Protein AF-A0A4Q3RUL6-F1 (afdb_monomer_lite)

Sequence (173 aa):
MAEAALNARRTAGQARAMHAVARRGLSDPAGPYPHGDRIRAAFGSYAPIGLAAHMGPAARAASRDLSAGGYVLNGRAAFAERPSLHTAVHEAAHMVHQAHGGAALTHGIGHMSDAHERMADRVADTVAAGGSAEPMFASAFGGAAPSATPGPMLQMINRIRSNTATMRPTEAA

pLDDT: mean 78.74, std 19.91, range [28.25, 97.69]

Secondary structure (DSSP, 8-state):
-HHHHHHHHHHHHHHHHHHHHHHHHT-SPPEEPTTHHHHHHHHGGGSPTT-EEE-SHHHHHHHHHTT-SEEEETTEEEESS---HHHHHHHHHHHHHHHTT----TTSB--TTSHHHHHHHHHHHHHHTT---HHHHHHHHTTPPPPS-PPP-EEEE----------------

Structure (mmCIF, N/CA/C/O backbone):
data_AF-A0A4Q3RUL6-F1
#
_entry.id   AF-A0A4Q3RUL6-F1
#
loop_
_atom_site.group_PDB
_atom_site.id
_atom_site.type_symbol
_atom_site.label_atom_id
_atom_site.label_alt_id
_atom_site.label_comp_id
_atom_site.label_asym_id
_atom_site.label_entity_id
_atom_site.label_seq_id
_atom_site.pdbx_PDB_ins_code
_atom_site.Cartn_x
_atom_site.Cartn_y
_atom_site.Cartn_z
_atom_site.occupancy
_atom_site.B_iso_or_equiv
_atom_site.auth_seq_id
_atom_site.auth_comp_id
_atom_site.auth_asym_id
_atom_site.auth_atom_id
_atom_site.pdbx_PDB_model_num
ATOM 1 N N . MET A 1 1 ? 29.095 10.971 -21.861 1.00 61.03 1 MET A N 1
ATOM 2 C CA . MET A 1 1 ? 27.723 11.120 -22.408 1.00 61.03 1 MET A CA 1
ATOM 3 C C . MET A 1 1 ? 27.117 9.803 -22.913 1.00 61.03 1 MET A C 1
ATOM 5 O O . MET A 1 1 ? 26.006 9.492 -22.503 1.00 61.03 1 MET A O 1
ATOM 9 N N . ALA A 1 2 ? 27.806 9.000 -23.738 1.00 66.81 2 ALA A N 1
ATOM 10 C CA . ALA A 1 2 ? 27.253 7.742 -24.279 1.00 66.81 2 ALA A CA 1
ATOM 11 C C . ALA A 1 2 ? 26.913 6.677 -23.209 1.00 66.81 2 ALA A C 1
ATOM 13 O O . ALA A 1 2 ? 25.872 6.028 -23.282 1.00 66.81 2 ALA A O 1
ATOM 14 N N . GLU A 1 3 ? 27.749 6.543 -22.179 1.00 66.31 3 GLU A N 1
ATOM 15 C CA . GLU A 1 3 ? 27.565 5.563 -21.099 1.00 66.31 3 GLU A CA 1
ATOM 16 C C . GLU A 1 3 ? 26.368 5.889 -20.188 1.00 66.31 3 GLU A C 1
ATOM 18 O O . GLU A 1 3 ? 25.574 5.009 -19.856 1.00 66.31 3 GLU A O 1
ATOM 23 N N . ALA A 1 4 ? 26.162 7.173 -19.876 1.00 63.81 4 ALA A N 1
ATOM 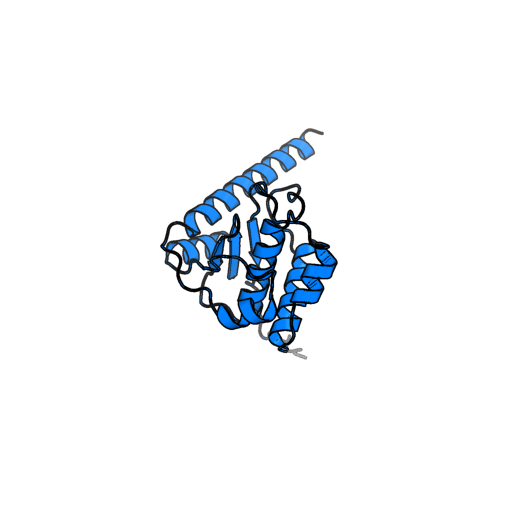24 C CA . ALA A 1 4 ? 25.003 7.642 -19.116 1.00 63.81 4 ALA A CA 1
ATOM 25 C C . ALA A 1 4 ? 23.681 7.369 -19.857 1.00 63.81 4 ALA A C 1
ATOM 27 O O . ALA A 1 4 ? 22.716 6.897 -19.256 1.00 63.81 4 ALA A O 1
ATOM 28 N N . ALA A 1 5 ? 23.647 7.588 -21.177 1.00 66.25 5 ALA A N 1
ATOM 29 C CA . ALA A 1 5 ? 22.476 7.297 -22.003 1.00 66.25 5 ALA A CA 1
ATOM 30 C C . ALA A 1 5 ? 22.185 5.788 -22.105 1.00 66.25 5 ALA A C 1
ATOM 32 O O . ALA A 1 5 ? 21.024 5.375 -22.080 1.00 66.25 5 ALA A O 1
ATOM 33 N N . LEU A 1 6 ? 23.224 4.947 -22.182 1.00 65.38 6 LEU A N 1
ATOM 34 C CA . LEU A 1 6 ? 23.075 3.491 -22.148 1.00 65.38 6 LEU A CA 1
ATOM 35 C C . LEU A 1 6 ? 22.533 3.016 -20.792 1.00 65.38 6 LEU A C 1
ATOM 37 O O . LEU A 1 6 ? 21.639 2.169 -20.752 1.00 65.38 6 LEU A O 1
ATOM 41 N N . ASN A 1 7 ? 23.028 3.591 -19.694 1.00 68.69 7 ASN A N 1
ATOM 42 C CA . ASN A 1 7 ? 22.550 3.270 -18.354 1.00 68.69 7 ASN A CA 1
ATOM 43 C C . ASN A 1 7 ? 21.077 3.667 -18.170 1.00 68.69 7 ASN A C 1
ATOM 45 O O . ASN A 1 7 ? 20.282 2.846 -17.724 1.00 68.69 7 ASN A O 1
ATOM 49 N N . ALA A 1 8 ? 20.685 4.862 -18.622 1.00 64.31 8 ALA A N 1
ATOM 50 C CA . ALA A 1 8 ? 19.296 5.324 -18.583 1.00 64.31 8 ALA A CA 1
ATOM 51 C C . ALA A 1 8 ? 18.342 4.452 -19.426 1.00 64.31 8 ALA A C 1
ATOM 53 O O . ALA A 1 8 ? 17.204 4.186 -19.040 1.00 64.31 8 ALA A O 1
ATOM 54 N N . ARG A 1 9 ? 18.794 3.955 -20.585 1.00 70.12 9 ARG A N 1
ATOM 55 C CA . ARG A 1 9 ? 18.003 3.014 -21.400 1.00 70.12 9 ARG A CA 1
ATOM 56 C C . ARG A 1 9 ? 17.829 1.664 -20.707 1.00 70.12 9 ARG A C 1
ATOM 58 O O . ARG A 1 9 ? 16.749 1.078 -20.793 1.00 70.12 9 ARG A O 1
ATOM 65 N N . ARG A 1 10 ? 18.872 1.182 -20.025 1.00 70.81 10 ARG A N 1
ATOM 66 C CA . ARG A 1 10 ? 18.849 -0.075 -19.268 1.00 70.81 10 ARG A CA 1
ATOM 67 C C . ARG A 1 10 ? 17.880 0.007 -18.090 1.00 70.81 10 ARG A C 1
ATOM 69 O O . ARG A 1 10 ? 17.023 -0.865 -17.974 1.00 70.81 10 ARG A O 1
ATOM 76 N N . THR A 1 11 ? 17.938 1.079 -17.301 1.00 73.56 11 THR A N 1
ATOM 77 C CA . THR A 1 11 ? 17.028 1.300 -16.165 1.00 73.56 11 THR A CA 1
ATOM 78 C C . THR A 1 11 ? 15.574 1.424 -16.619 1.00 73.56 11 THR A C 1
ATOM 80 O O . THR A 1 11 ? 14.700 0.762 -16.067 1.00 73.56 11 THR A O 1
ATOM 83 N N . ALA A 1 12 ? 15.304 2.169 -17.697 1.00 70.19 12 ALA A N 1
ATOM 84 C CA . ALA A 1 12 ? 13.963 2.250 -18.279 1.00 70.19 12 ALA A CA 1
ATOM 85 C C . ALA A 1 12 ? 13.464 0.891 -18.814 1.00 70.19 12 ALA A C 1
ATOM 87 O O . ALA A 1 12 ? 12.275 0.579 -18.728 1.00 70.19 12 ALA A O 1
ATOM 88 N N . GLY A 1 13 ?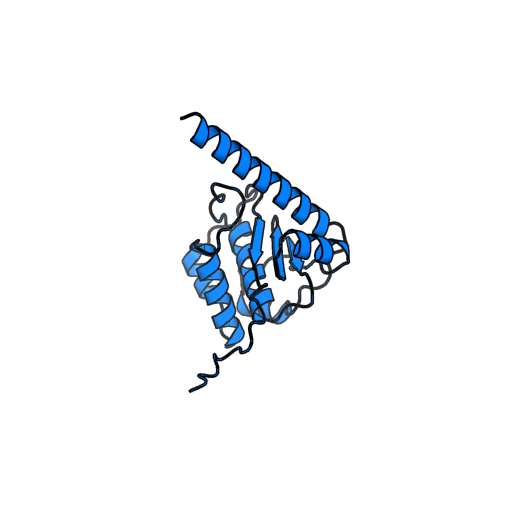 14.359 0.067 -19.372 1.00 73.38 13 GLY A N 1
ATOM 89 C CA . GLY A 1 13 ? 14.053 -1.304 -19.787 1.00 73.38 13 GLY A CA 1
ATOM 90 C C . GLY A 1 13 ? 13.689 -2.211 -18.610 1.00 73.38 13 GLY A C 1
ATOM 91 O O . GLY A 1 13 ? 12.688 -2.922 -18.679 1.00 73.38 13 GLY A O 1
ATOM 92 N N . GLN A 1 14 ? 14.449 -2.132 -17.515 1.00 77.06 14 GLN A N 1
ATOM 93 C CA . GLN A 1 14 ? 14.176 -2.863 -16.275 1.00 77.06 14 GLN A CA 1
ATOM 94 C C . GLN A 1 14 ? 12.839 -2.439 -15.655 1.00 77.06 14 GLN A C 1
ATOM 96 O O . GLN A 1 14 ? 12.032 -3.301 -15.315 1.00 77.06 14 GLN A O 1
ATOM 101 N N . ALA A 1 15 ? 12.546 -1.135 -15.606 1.00 74.06 15 ALA A N 1
ATOM 102 C CA . ALA A 1 15 ? 11.277 -0.626 -15.088 1.00 74.06 15 ALA A CA 1
ATOM 103 C C . ALA A 1 15 ? 10.065 -1.167 -15.861 1.00 74.06 15 ALA A C 1
ATOM 105 O O . ALA A 1 15 ? 9.109 -1.667 -15.263 1.00 74.06 15 ALA A O 1
ATOM 106 N N . ARG A 1 16 ? 10.134 -1.166 -17.200 1.00 81.00 16 ARG A N 1
ATOM 107 C CA . ARG A 1 16 ? 9.089 -1.764 -18.048 1.00 81.00 16 ARG A CA 1
ATOM 108 C C . ARG A 1 16 ? 8.916 -3.263 -17.799 1.00 81.00 16 ARG A C 1
ATOM 110 O O . ARG A 1 16 ? 7.783 -3.740 -17.766 1.00 81.00 16 ARG A O 1
ATOM 117 N N . ALA A 1 17 ? 10.012 -4.000 -17.618 1.00 84.38 17 ALA A N 1
ATOM 118 C CA . ALA A 1 17 ? 9.958 -5.431 -17.328 1.00 84.38 17 ALA A CA 1
ATOM 119 C C . ALA A 1 17 ? 9.294 -5.711 -15.969 1.00 84.38 17 ALA A C 1
ATOM 121 O O . ALA A 1 17 ? 8.399 -6.552 -15.889 1.00 84.38 17 ALA A O 1
ATOM 122 N N . MET A 1 18 ? 9.651 -4.958 -14.925 1.00 86.81 18 MET A N 1
ATOM 123 C CA . MET A 1 18 ? 9.046 -5.093 -13.594 1.00 86.81 18 MET A CA 1
ATOM 124 C C . MET A 1 18 ? 7.548 -4.767 -13.612 1.00 86.81 18 MET A C 1
ATOM 126 O O . MET A 1 18 ? 6.748 -5.509 -13.047 1.00 86.81 18 MET A O 1
ATOM 130 N N . HIS A 1 19 ? 7.134 -3.727 -14.341 1.00 85.94 19 HIS A N 1
ATOM 131 C CA . HIS A 1 19 ? 5.712 -3.419 -14.544 1.00 85.94 19 HIS A CA 1
ATOM 132 C C . HIS A 1 19 ? 4.962 -4.545 -15.256 1.00 85.94 19 HIS A C 1
ATOM 134 O O . HIS A 1 19 ? 3.830 -4.863 -14.890 1.00 85.94 19 HIS A O 1
ATOM 140 N N . ALA A 1 20 ? 5.576 -5.173 -16.261 1.00 89.31 20 ALA A N 1
ATOM 141 C CA . ALA A 1 20 ? 4.967 -6.301 -16.957 1.00 89.31 20 ALA A CA 1
ATOM 142 C C . ALA A 1 20 ? 4.770 -7.510 -16.027 1.00 89.31 20 ALA A C 1
ATOM 144 O O . ALA A 1 20 ? 3.705 -8.131 -16.060 1.00 89.31 20 ALA A O 1
ATOM 145 N N . VAL A 1 21 ? 5.753 -7.805 -15.170 1.00 92.56 21 VAL A N 1
ATOM 146 C CA . VAL A 1 21 ? 5.661 -8.856 -14.144 1.00 92.56 21 VAL A CA 1
ATOM 147 C C . VAL A 1 21 ? 4.566 -8.536 -13.125 1.00 92.56 21 VAL A C 1
ATOM 149 O O . VAL A 1 21 ? 3.700 -9.376 -12.884 1.00 92.56 21 VAL A O 1
ATOM 152 N N . ALA A 1 22 ? 4.546 -7.317 -12.582 1.00 91.88 22 ALA A N 1
ATOM 153 C CA . ALA A 1 22 ? 3.529 -6.879 -11.628 1.00 91.88 22 ALA A CA 1
ATOM 154 C C . ALA A 1 22 ? 2.115 -6.964 -12.223 1.00 91.88 22 ALA A C 1
ATOM 156 O O . ALA A 1 22 ? 1.203 -7.503 -11.606 1.00 91.88 22 ALA A O 1
ATOM 157 N N . ARG A 1 23 ? 1.930 -6.528 -13.475 1.00 94.44 23 ARG A N 1
ATOM 158 C CA . ARG A 1 23 ? 0.639 -6.639 -14.168 1.00 94.44 23 ARG A CA 1
ATOM 159 C C . ARG A 1 23 ? 0.187 -8.090 -14.326 1.00 94.44 23 ARG A C 1
ATOM 161 O O . ARG A 1 23 ? -1.000 -8.365 -14.177 1.00 94.44 23 ARG A O 1
ATOM 168 N N . ARG A 1 24 ? 1.112 -9.017 -14.603 1.00 94.50 24 ARG A N 1
ATOM 169 C CA . ARG A 1 24 ? 0.802 -10.451 -14.689 1.00 94.50 24 ARG A CA 1
ATOM 170 C C . ARG A 1 24 ? 0.292 -10.991 -13.355 1.00 94.50 24 ARG A C 1
ATOM 172 O O . ARG A 1 24 ? -0.637 -11.783 -13.353 1.00 94.50 24 ARG A O 1
ATOM 179 N N . GLY A 1 25 ? 0.844 -10.552 -12.226 1.00 93.88 25 GLY A N 1
ATOM 180 C CA . GLY A 1 25 ? 0.396 -11.039 -10.921 1.00 93.88 25 GLY A CA 1
ATOM 181 C C . GLY A 1 25 ? -0.991 -10.562 -10.484 1.00 93.88 25 GLY A C 1
ATOM 182 O O . GLY A 1 25 ? -1.541 -11.107 -9.532 1.00 93.88 25 GLY A O 1
ATOM 183 N N . LEU A 1 26 ? -1.591 -9.610 -11.204 1.00 95.38 26 LEU A N 1
ATOM 184 C CA . LEU A 1 26 ? -2.968 -9.159 -10.991 1.00 95.38 26 LEU A CA 1
ATOM 185 C C . LEU A 1 26 ? -3.996 -9.884 -11.885 1.00 95.38 26 LEU A C 1
ATOM 187 O O . LEU A 1 26 ? -5.152 -9.459 -11.940 1.00 95.38 26 LEU A O 1
ATOM 191 N N . SER A 1 27 ? -3.593 -10.931 -12.620 1.00 94.38 27 SER A N 1
ATOM 192 C CA . SER A 1 27 ? -4.479 -11.663 -13.542 1.00 94.38 27 SER A CA 1
ATOM 193 C C . SER A 1 27 ? -5.473 -12.586 -12.842 1.00 94.38 27 SER A C 1
ATOM 195 O O . SER A 1 27 ? -6.547 -12.843 -13.378 1.00 94.38 27 SER A O 1
ATOM 197 N N . ASP A 1 28 ? -5.118 -13.097 -11.663 1.00 90.50 28 ASP A N 1
ATOM 198 C CA . ASP A 1 28 ? -6.022 -13.927 -10.867 1.00 90.50 28 ASP A CA 1
ATOM 199 C C . ASP A 1 28 ? -7.134 -13.067 -10.249 1.00 90.50 28 ASP A C 1
ATOM 201 O O . ASP A 1 28 ? -6.919 -11.874 -10.024 1.00 90.50 28 ASP A O 1
ATOM 205 N N . PRO A 1 29 ? -8.301 -13.632 -9.901 1.00 93.56 29 PRO A N 1
ATOM 206 C CA . PRO A 1 29 ? -9.323 -12.901 -9.161 1.00 93.56 29 PRO A CA 1
ATOM 207 C C . PRO A 1 29 ? -8.772 -12.293 -7.862 1.00 93.56 29 PRO A C 1
ATOM 209 O O . PRO A 1 29 ? -8.022 -12.936 -7.122 1.00 93.56 29 PRO A O 1
ATOM 212 N N . ALA A 1 30 ? -9.157 -11.048 -7.578 1.00 95.06 30 ALA A N 1
ATOM 213 C CA . ALA A 1 30 ? -8.888 -10.434 -6.284 1.00 95.06 30 ALA A CA 1
ATOM 214 C C . ALA A 1 30 ? -9.835 -11.016 -5.225 1.00 95.06 30 ALA A C 1
ATOM 216 O O . ALA A 1 30 ? -10.996 -11.311 -5.511 1.00 95.06 30 ALA A O 1
ATOM 217 N N . GLY A 1 31 ? -9.339 -11.159 -4.000 1.00 95.50 31 GLY A N 1
ATOM 218 C CA . GLY A 1 31 ? -10.127 -11.560 -2.841 1.00 95.50 31 GLY A CA 1
ATOM 219 C C . GLY A 1 31 ? -10.188 -10.464 -1.774 1.00 95.50 31 GLY A C 1
ATOM 220 O O . GLY A 1 31 ? -9.653 -9.365 -1.971 1.00 95.50 31 GLY A O 1
ATOM 221 N N . PRO A 1 32 ? -10.810 -10.764 -0.619 1.00 96.00 32 PRO A N 1
ATOM 222 C CA . PRO A 1 32 ? -10.816 -9.868 0.528 1.00 96.00 32 PRO A CA 1
ATOM 223 C C . PRO A 1 32 ? -9.398 -9.450 0.915 1.00 96.00 32 PRO A C 1
ATOM 225 O O . PRO A 1 32 ? -8.492 -10.283 0.998 1.00 96.00 32 PRO A O 1
ATOM 228 N N . TYR A 1 33 ? -9.208 -8.162 1.186 1.00 97.25 33 TYR A N 1
ATOM 229 C CA . TYR A 1 33 ? -7.913 -7.665 1.630 1.00 97.25 33 TYR A CA 1
ATOM 230 C C . TYR A 1 33 ? -7.577 -8.192 3.038 1.00 97.25 33 TYR A C 1
ATOM 232 O O . TYR A 1 33 ? -8.392 -8.032 3.956 1.00 97.25 33 TYR A O 1
ATOM 240 N N . PRO A 1 34 ? -6.392 -8.794 3.256 1.00 96.81 34 PRO A N 1
ATOM 241 C CA . PRO A 1 34 ? -5.970 -9.247 4.577 1.00 96.81 34 PRO A CA 1
ATOM 242 C C . PRO A 1 34 ? -5.999 -8.113 5.609 1.00 96.81 34 PRO A C 1
ATOM 244 O O . PRO A 1 34 ? -5.378 -7.075 5.409 1.00 96.81 34 PRO A O 1
ATOM 247 N N . HIS A 1 35 ? -6.695 -8.322 6.734 1.00 97.44 35 HIS A N 1
ATOM 248 C CA . HIS A 1 35 ? -6.903 -7.309 7.788 1.00 97.44 35 HIS A CA 1
ATOM 249 C C . HIS A 1 35 ? -7.721 -6.081 7.345 1.00 97.44 35 HIS A C 1
ATOM 251 O O . HIS A 1 35 ? -7.652 -5.033 7.987 1.00 97.44 35 HIS A O 1
ATOM 257 N N . GLY A 1 36 ? -8.514 -6.208 6.275 1.00 96.69 36 GLY A N 1
ATOM 258 C CA . GLY A 1 36 ? -9.222 -5.094 5.640 1.00 96.69 36 GLY A CA 1
ATOM 259 C C . GLY A 1 36 ? -10.096 -4.259 6.579 1.00 96.69 36 GLY A C 1
ATOM 260 O O . GLY A 1 36 ? -10.080 -3.039 6.470 1.00 96.69 36 GLY A O 1
ATOM 261 N N . ASP A 1 37 ? -10.802 -4.872 7.532 1.00 96.38 37 ASP A N 1
ATOM 262 C CA . ASP A 1 37 ? -11.659 -4.126 8.471 1.00 96.38 37 ASP A CA 1
ATOM 263 C C . ASP A 1 37 ? -10.847 -3.265 9.437 1.00 96.38 37 ASP A C 1
ATOM 265 O O . ASP A 1 37 ? -11.171 -2.099 9.654 1.00 96.38 37 ASP A O 1
ATOM 269 N N . ARG A 1 38 ? -9.734 -3.803 9.953 1.00 97.25 38 ARG A N 1
ATOM 270 C CA . ARG A 1 38 ? -8.816 -3.053 10.821 1.00 97.25 38 ARG A CA 1
ATOM 271 C C . ARG A 1 38 ? -8.157 -1.902 10.065 1.00 97.25 38 ARG A C 1
ATOM 273 O O . ARG A 1 38 ? -8.014 -0.819 10.621 1.00 97.25 38 ARG A O 1
ATOM 280 N N . ILE A 1 39 ? -7.785 -2.127 8.806 1.00 97.69 39 ILE A N 1
ATOM 281 C CA . ILE A 1 39 ? -7.201 -1.093 7.945 1.00 97.69 39 ILE A CA 1
ATOM 282 C C . ILE A 1 39 ? -8.224 0.005 7.661 1.00 97.69 39 ILE A C 1
ATOM 284 O O . ILE A 1 39 ? -7.917 1.172 7.870 1.00 97.69 39 ILE A O 1
ATOM 288 N N . ARG A 1 40 ? -9.451 -0.353 7.261 1.00 96.69 40 ARG A N 1
ATOM 289 C CA . ARG A 1 40 ? -10.537 0.612 7.029 1.00 96.69 40 ARG A CA 1
ATOM 290 C C . ARG A 1 40 ? -10.806 1.469 8.263 1.00 96.69 40 ARG A C 1
ATOM 292 O O . ARG A 1 40 ? -10.836 2.688 8.149 1.00 96.69 40 ARG A O 1
ATOM 299 N N . ALA A 1 41 ? -10.936 0.843 9.433 1.00 97.25 41 ALA A N 1
ATOM 300 C CA . ALA A 1 41 ? -11.168 1.559 10.684 1.00 97.25 41 ALA A CA 1
ATOM 301 C C . ALA A 1 41 ? -10.020 2.521 11.028 1.00 97.25 41 ALA A C 1
ATOM 303 O O . ALA A 1 41 ? -10.266 3.651 11.432 1.00 97.25 41 ALA A O 1
ATOM 304 N N . ALA A 1 42 ? -8.768 2.094 10.845 1.00 97.69 42 ALA A N 1
ATOM 305 C CA . ALA A 1 42 ? -7.616 2.920 11.182 1.00 97.69 42 ALA A CA 1
ATOM 306 C C . ALA A 1 42 ? -7.333 4.032 10.157 1.00 97.69 42 ALA A C 1
ATOM 308 O O . ALA A 1 42 ? -6.744 5.048 10.515 1.00 97.69 42 ALA A O 1
ATOM 309 N N . PHE A 1 43 ? -7.703 3.845 8.888 1.00 96.75 43 PHE A N 1
ATOM 310 C CA . PHE A 1 43 ? -7.471 4.829 7.823 1.00 96.75 43 PHE A CA 1
ATOM 311 C C . PHE A 1 43 ? -8.598 5.866 7.741 1.00 96.75 43 PHE A C 1
ATOM 313 O O . PHE A 1 43 ? -8.388 6.946 7.185 1.00 96.75 43 PHE A O 1
ATOM 320 N N . GLY A 1 44 ? -9.775 5.545 8.288 1.00 95.38 44 GLY A N 1
ATOM 321 C CA . GLY A 1 44 ? -10.935 6.428 8.302 1.00 95.38 44 GLY A CA 1
ATOM 322 C C . GLY A 1 44 ? -11.344 6.838 6.890 1.00 95.38 44 GLY A C 1
ATOM 323 O O . GLY A 1 44 ? -11.456 6.000 5.992 1.00 95.38 44 GLY A O 1
ATOM 324 N N . SER A 1 45 ? -11.513 8.140 6.680 1.00 93.06 45 SER A N 1
ATOM 325 C CA . SER A 1 45 ? -11.947 8.730 5.406 1.00 93.06 45 SER A CA 1
ATOM 326 C C . SER A 1 45 ? -10.966 8.499 4.246 1.00 93.06 45 SER A C 1
ATOM 328 O O . SER A 1 45 ? -11.342 8.666 3.089 1.00 93.06 45 SER A O 1
ATOM 330 N N . TYR A 1 46 ? -9.725 8.094 4.539 1.00 92.62 46 TYR A N 1
ATOM 331 C CA . TYR A 1 46 ? -8.689 7.804 3.541 1.00 92.62 46 TYR A CA 1
ATOM 332 C C . TYR A 1 46 ? -8.605 6.320 3.164 1.00 92.62 46 TYR A C 1
ATOM 334 O O . TYR A 1 46 ? -7.741 5.934 2.379 1.00 92.62 46 TYR A O 1
ATOM 342 N N . ALA A 1 47 ? -9.462 5.457 3.716 1.00 92.69 47 ALA A N 1
ATOM 343 C CA . ALA A 1 47 ? -9.449 4.042 3.368 1.00 92.69 47 ALA A CA 1
ATOM 344 C C . ALA A 1 47 ? -9.762 3.833 1.867 1.00 92.69 47 ALA A C 1
ATOM 346 O O . ALA A 1 47 ? -10.787 4.328 1.391 1.00 92.69 47 ALA A O 1
ATOM 347 N N . PRO A 1 48 ? -8.943 3.067 1.112 1.00 87.75 48 PRO A N 1
ATOM 348 C CA . PRO A 1 48 ? -9.205 2.818 -0.302 1.00 87.75 48 PRO A CA 1
ATOM 349 C C . PRO A 1 48 ? -10.580 2.179 -0.540 1.00 87.75 48 PRO A C 1
ATOM 351 O O . PRO A 1 48 ? -10.924 1.150 0.055 1.00 87.75 48 PRO A O 1
ATOM 354 N N . ILE A 1 49 ? -11.359 2.766 -1.451 1.00 85.25 49 ILE A N 1
ATOM 355 C CA . ILE A 1 49 ? -12.641 2.201 -1.884 1.00 85.25 49 ILE A CA 1
ATOM 356 C C . ILE A 1 49 ? -12.368 0.874 -2.602 1.00 85.25 49 ILE A C 1
ATOM 358 O O . ILE A 1 49 ? -11.523 0.800 -3.489 1.00 85.25 49 ILE A O 1
ATOM 362 N N . GLY A 1 50 ? -13.086 -0.186 -2.221 1.00 85.25 50 GLY A N 1
ATOM 363 C CA . GLY A 1 50 ? -12.925 -1.503 -2.844 1.00 85.25 50 GLY A CA 1
ATOM 364 C C . GLY A 1 50 ? -11.621 -2.222 -2.480 1.00 85.25 50 GLY A C 1
ATOM 365 O O . GLY A 1 50 ? -11.159 -3.050 -3.260 1.00 85.25 50 GLY A O 1
ATOM 366 N N . LEU A 1 51 ? -11.037 -1.920 -1.311 1.00 91.06 51 LEU A N 1
ATOM 367 C CA . LEU A 1 51 ? -9.813 -2.542 -0.793 1.00 91.06 51 LEU A CA 1
ATOM 368 C C . LEU A 1 51 ? -9.826 -4.081 -0.952 1.00 91.06 51 LEU A C 1
ATOM 370 O O . LEU A 1 51 ? -10.544 -4.788 -0.236 1.00 91.06 51 LEU A O 1
ATOM 374 N N . ALA A 1 52 ? -9.001 -4.581 -1.877 1.00 94.56 52 ALA A N 1
ATOM 375 C CA . ALA A 1 52 ? -8.907 -5.984 -2.286 1.00 94.56 52 ALA A CA 1
ATOM 376 C C . ALA A 1 52 ? -7.461 -6.363 -2.649 1.00 94.56 52 ALA A C 1
ATOM 378 O O . ALA A 1 52 ? -6.644 -5.496 -2.973 1.00 94.56 52 ALA A O 1
ATOM 379 N N . ALA A 1 53 ? -7.134 -7.656 -2.579 1.00 96.44 53 ALA A N 1
ATOM 380 C CA . ALA A 1 53 ? -5.777 -8.146 -2.825 1.00 96.44 53 ALA A CA 1
ATOM 381 C C . ALA A 1 53 ? -5.748 -9.407 -3.696 1.00 96.44 53 ALA A C 1
ATOM 383 O O . ALA A 1 53 ? -6.603 -10.287 -3.586 1.00 96.44 53 ALA A O 1
ATOM 384 N N . HIS A 1 54 ? -4.713 -9.514 -4.526 1.00 97.38 54 HIS A N 1
ATOM 385 C CA . HIS A 1 54 ? -4.397 -10.695 -5.320 1.00 97.38 54 HIS A CA 1
ATOM 386 C C . HIS A 1 54 ? -3.418 -11.596 -4.559 1.00 97.38 54 HIS A C 1
ATOM 388 O O . HIS A 1 54 ? -2.340 -11.171 -4.150 1.00 97.38 54 HIS A O 1
ATOM 394 N N . MET A 1 55 ? -3.785 -12.860 -4.356 1.00 95.94 55 MET A N 1
ATOM 395 C CA . MET A 1 55 ? -2.954 -13.837 -3.627 1.00 95.94 55 MET A CA 1
ATOM 396 C C . MET A 1 55 ? -2.924 -15.222 -4.299 1.00 95.94 55 MET A C 1
ATOM 398 O O . MET A 1 55 ? -2.465 -16.208 -3.707 1.00 95.94 55 MET A O 1
ATOM 402 N N . GLY A 1 56 ? -3.444 -15.296 -5.529 1.00 95.56 56 GLY A N 1
ATOM 403 C CA . GLY A 1 56 ? -3.463 -16.497 -6.359 1.00 95.56 56 GLY A CA 1
ATOM 404 C C . GLY A 1 56 ? -2.089 -16.854 -6.946 1.00 95.56 56 GLY A C 1
ATOM 405 O O . GLY A 1 56 ? -1.102 -16.152 -6.704 1.00 95.56 56 GLY A O 1
ATOM 406 N N . PRO A 1 57 ? -1.988 -17.964 -7.697 1.00 96.56 57 PRO A N 1
ATOM 407 C CA . PRO A 1 57 ? -0.728 -18.446 -8.262 1.00 96.56 57 PRO A CA 1
ATOM 408 C C . PRO A 1 57 ? 0.064 -17.394 -9.056 1.00 96.56 57 PRO A C 1
ATOM 410 O O . PRO A 1 57 ? 1.284 -17.304 -8.893 1.00 96.56 57 PRO A O 1
ATOM 413 N N . ALA A 1 58 ? -0.604 -16.568 -9.865 1.00 96.12 58 ALA A N 1
ATOM 414 C CA . ALA A 1 58 ? 0.036 -15.517 -10.648 1.00 96.12 58 ALA A CA 1
ATOM 415 C C . ALA A 1 58 ? 0.615 -14.419 -9.750 1.00 96.12 58 ALA A C 1
ATOM 417 O O . ALA A 1 58 ? 1.750 -13.988 -9.973 1.00 96.12 58 ALA A O 1
ATOM 418 N N . ALA A 1 59 ? -0.121 -14.009 -8.709 1.00 95.69 59 ALA A N 1
ATOM 419 C CA . ALA A 1 59 ? 0.350 -13.038 -7.720 1.00 95.69 59 ALA A CA 1
ATOM 420 C C . ALA A 1 59 ? 1.630 -13.530 -7.042 1.00 95.69 59 ALA A C 1
ATOM 422 O O . ALA A 1 59 ? 2.629 -12.817 -7.011 1.00 95.69 59 ALA A O 1
ATOM 423 N N . ARG A 1 60 ? 1.639 -14.792 -6.598 1.00 94.75 60 ARG A N 1
ATOM 424 C CA . ARG A 1 60 ? 2.801 -15.410 -5.943 1.00 94.75 60 ARG A CA 1
ATOM 425 C C . ARG A 1 60 ? 4.014 -15.497 -6.858 1.00 94.75 60 ARG A C 1
ATOM 427 O O . ARG A 1 60 ? 5.123 -15.201 -6.420 1.00 94.75 60 ARG A O 1
ATOM 434 N N . ALA A 1 61 ? 3.811 -15.894 -8.113 1.00 94.56 61 ALA A N 1
ATOM 435 C CA . ALA A 1 61 ? 4.881 -15.950 -9.103 1.00 94.56 61 ALA A CA 1
ATOM 436 C C . ALA A 1 61 ? 5.456 -14.553 -9.381 1.00 94.56 61 ALA A C 1
ATOM 438 O O . ALA A 1 61 ? 6.666 -14.370 -9.342 1.00 94.56 61 ALA A O 1
ATOM 439 N N . ALA A 1 62 ? 4.597 -13.552 -9.592 1.00 94.56 62 ALA A N 1
ATOM 440 C CA . ALA A 1 62 ? 5.034 -12.176 -9.814 1.00 94.56 62 ALA A CA 1
ATOM 441 C C . ALA A 1 62 ? 5.780 -11.597 -8.605 1.00 94.56 62 ALA A C 1
ATOM 443 O O . ALA A 1 62 ? 6.830 -10.992 -8.778 1.00 94.56 62 ALA A O 1
ATOM 444 N N . SER A 1 63 ? 5.290 -11.813 -7.382 1.00 92.06 63 SER A N 1
ATOM 445 C CA . SER A 1 63 ? 5.972 -11.355 -6.169 1.00 92.06 63 SER A CA 1
ATOM 446 C C . SER A 1 63 ? 7.373 -11.969 -6.030 1.00 92.06 63 SER A C 1
ATOM 448 O O . SER A 1 63 ? 8.312 -11.258 -5.684 1.00 92.06 63 SER A O 1
ATOM 450 N N . ARG A 1 64 ? 7.552 -13.253 -6.379 1.00 90.25 64 ARG A N 1
ATOM 451 C CA . ARG A 1 64 ? 8.878 -13.902 -6.410 1.00 90.25 64 ARG A CA 1
ATOM 452 C C . ARG A 1 64 ? 9.794 -13.304 -7.474 1.00 90.25 64 ARG A C 1
ATOM 454 O O . ARG A 1 64 ? 10.931 -12.972 -7.158 1.00 90.25 64 ARG A O 1
ATOM 461 N N . ASP A 1 65 ? 9.293 -13.118 -8.692 1.00 90.75 65 ASP A N 1
ATOM 462 C CA . ASP A 1 65 ? 10.055 -12.518 -9.796 1.00 90.75 65 ASP A CA 1
ATOM 463 C C . ASP A 1 65 ? 10.479 -11.072 -9.485 1.00 90.75 65 ASP A C 1
ATOM 465 O O . ASP A 1 65 ? 11.548 -10.629 -9.898 1.00 90.75 65 ASP A O 1
ATOM 469 N N . LEU A 1 66 ? 9.659 -10.344 -8.722 1.00 86.00 66 LEU A N 1
ATOM 470 C CA . LEU A 1 66 ? 9.958 -9.000 -8.220 1.00 86.00 66 LEU A CA 1
ATOM 471 C C . LEU A 1 66 ? 10.820 -9.005 -6.947 1.00 86.00 66 LEU A C 1
ATOM 473 O O . LEU A 1 66 ? 11.232 -7.942 -6.496 1.00 86.00 66 LEU A O 1
ATOM 477 N N . SER A 1 67 ? 11.102 -10.176 -6.363 1.00 88.31 67 SER A N 1
ATOM 478 C CA . SER A 1 67 ? 11.761 -10.328 -5.054 1.00 88.31 67 SER A CA 1
ATOM 479 C C . SER A 1 67 ? 11.063 -9.574 -3.906 1.00 88.31 67 SER A C 1
ATOM 481 O O . SER A 1 67 ? 11.704 -9.155 -2.940 1.00 88.31 67 SER A O 1
ATOM 483 N N . ALA A 1 68 ? 9.737 -9.447 -3.988 1.00 86.12 68 ALA A N 1
ATOM 484 C CA . ALA A 1 68 ? 8.902 -8.695 -3.060 1.00 86.12 68 ALA A CA 1
ATOM 485 C C . ALA A 1 68 ? 7.961 -9.612 -2.259 1.00 86.12 68 ALA A C 1
ATOM 487 O O . ALA A 1 68 ? 7.452 -10.612 -2.764 1.00 86.12 68 ALA A O 1
ATOM 488 N N . GLY A 1 69 ? 7.689 -9.260 -0.999 1.00 85.19 69 GLY A N 1
ATOM 489 C CA . GLY A 1 69 ? 6.670 -9.939 -0.181 1.00 85.19 69 GLY A CA 1
ATOM 490 C C . GLY A 1 69 ? 5.245 -9.508 -0.548 1.00 85.19 69 GLY A C 1
ATOM 491 O O . GLY A 1 69 ? 4.294 -10.284 -0.426 1.00 85.19 69 GLY A O 1
ATOM 492 N N . GLY A 1 70 ? 5.118 -8.283 -1.054 1.00 90.38 70 GLY A N 1
ATOM 493 C CA . GLY A 1 70 ? 3.900 -7.686 -1.580 1.00 90.38 70 GLY A CA 1
ATOM 494 C C . GLY A 1 70 ? 4.226 -6.470 -2.440 1.00 90.38 70 GLY A C 1
ATOM 495 O O . GLY A 1 70 ? 5.356 -5.978 -2.419 1.00 90.38 70 GLY A O 1
ATOM 496 N N . TYR A 1 71 ? 3.262 -6.047 -3.247 1.00 90.69 71 TYR A N 1
ATOM 497 C CA . TYR A 1 71 ? 3.387 -4.854 -4.075 1.00 90.69 71 TYR A CA 1
ATOM 498 C C . TYR A 1 71 ? 2.030 -4.237 -4.382 1.00 90.69 71 TYR A C 1
ATOM 500 O O . TYR A 1 71 ? 1.015 -4.938 -4.404 1.00 90.69 71 TYR A O 1
ATOM 508 N N . VAL A 1 72 ? 2.033 -2.946 -4.706 1.00 90.75 72 VAL A N 1
ATOM 509 C CA . VAL A 1 72 ? 0.885 -2.214 -5.240 1.00 90.75 72 VAL A CA 1
ATOM 510 C C . VAL A 1 72 ? 1.195 -1.711 -6.638 1.00 90.75 72 VAL A C 1
ATOM 512 O O . VAL A 1 72 ? 2.182 -1.011 -6.859 1.00 90.75 72 VAL A O 1
ATOM 515 N N . LEU A 1 73 ? 0.304 -2.028 -7.573 1.00 88.25 73 LEU A N 1
ATOM 516 C CA . LEU A 1 73 ? 0.298 -1.484 -8.924 1.00 88.25 73 LEU A CA 1
ATOM 517 C C . LEU A 1 73 ? -1.076 -0.875 -9.213 1.00 88.25 73 LEU A C 1
ATOM 519 O O . LEU A 1 73 ? -2.079 -1.589 -9.219 1.00 88.25 73 LEU A O 1
ATOM 523 N N . ASN A 1 74 ? -1.115 0.428 -9.495 1.00 82.50 74 ASN A N 1
ATOM 524 C CA . ASN A 1 74 ? -2.328 1.171 -9.865 1.00 82.50 74 ASN A CA 1
ATOM 525 C C . ASN A 1 74 ? -3.507 0.938 -8.896 1.00 82.50 74 ASN A C 1
ATOM 527 O O . ASN A 1 74 ? -4.610 0.584 -9.314 1.00 82.50 74 ASN A O 1
ATOM 531 N N . GLY A 1 75 ? -3.258 1.066 -7.593 1.00 83.75 75 GLY A N 1
ATOM 532 C CA . GLY A 1 75 ? -4.251 0.893 -6.530 1.00 83.75 75 GLY A CA 1
ATOM 533 C C . GLY A 1 75 ? -4.621 -0.561 -6.226 1.00 83.75 75 GLY A C 1
ATOM 534 O O . GLY A 1 75 ? -5.533 -0.805 -5.442 1.00 83.75 75 GLY A O 1
ATOM 535 N N . ARG A 1 76 ? -3.936 -1.544 -6.824 1.00 89.94 76 ARG A N 1
ATOM 536 C CA . ARG A 1 76 ? -4.213 -2.976 -6.633 1.00 89.94 76 ARG A CA 1
ATOM 537 C C . ARG A 1 76 ? -3.030 -3.654 -5.960 1.00 89.94 76 ARG A C 1
ATOM 539 O O . ARG A 1 76 ? -1.911 -3.555 -6.456 1.00 89.94 76 ARG A O 1
ATOM 546 N N . ALA A 1 77 ? -3.282 -4.357 -4.856 1.00 94.19 77 ALA A N 1
ATOM 547 C CA . ALA A 1 77 ? -2.249 -5.094 -4.134 1.00 94.19 77 ALA A CA 1
ATOM 548 C C . ALA A 1 77 ? -2.145 -6.536 -4.608 1.00 94.19 77 ALA A C 1
ATOM 550 O O . ALA A 1 77 ? -3.154 -7.184 -4.895 1.00 94.19 77 ALA A O 1
ATOM 551 N N . ALA A 1 78 ? -0.933 -7.066 -4.552 1.00 95.88 78 ALA A N 1
ATOM 552 C CA . ALA A 1 78 ? -0.670 -8.489 -4.624 1.00 95.88 78 ALA A CA 1
ATOM 553 C C . ALA A 1 78 ? 0.324 -8.910 -3.540 1.00 95.88 78 ALA A C 1
ATOM 555 O O . ALA A 1 78 ? 1.241 -8.159 -3.212 1.00 95.88 78 ALA A O 1
ATOM 556 N N . PHE A 1 79 ? 0.167 -10.124 -3.014 1.00 95.44 79 PHE A N 1
ATOM 557 C CA . PHE A 1 79 ? 1.062 -10.681 -1.999 1.00 95.44 79 PHE A CA 1
ATOM 558 C C . PHE A 1 79 ? 1.553 -12.081 -2.372 1.00 95.44 79 PHE A C 1
ATOM 560 O O . PHE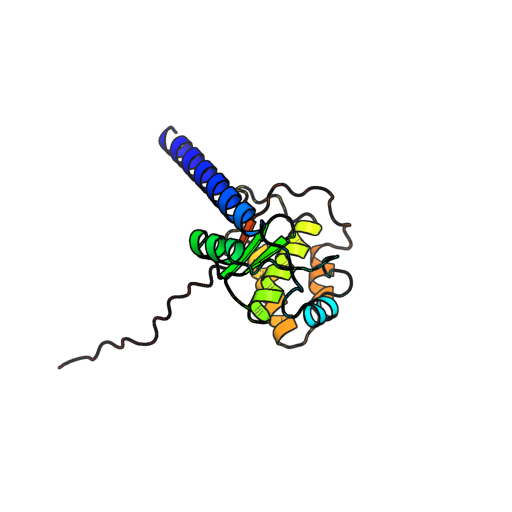 A 1 79 ? 0.803 -12.899 -2.912 1.00 95.44 79 PHE A O 1
ATOM 567 N N . ALA A 1 80 ? 2.804 -12.382 -2.008 1.00 93.31 80 ALA A N 1
ATOM 568 C CA . ALA A 1 80 ? 3.402 -13.707 -2.188 1.00 93.31 80 ALA A CA 1
ATOM 569 C C . ALA A 1 80 ? 2.759 -14.777 -1.287 1.00 93.31 80 ALA A C 1
ATOM 571 O O . ALA A 1 80 ? 2.769 -15.973 -1.595 1.00 93.31 80 ALA A O 1
ATOM 572 N N . GLU A 1 81 ? 2.219 -14.347 -0.152 1.00 92.94 81 GLU A N 1
ATOM 573 C CA . GLU A 1 81 ? 1.568 -15.156 0.870 1.00 92.94 81 GLU A CA 1
ATOM 574 C C . GLU A 1 81 ? 0.697 -14.268 1.761 1.00 92.94 81 GLU A C 1
ATOM 576 O O . GLU A 1 81 ? 0.534 -13.081 1.488 1.00 92.94 81 GLU A O 1
ATOM 581 N N . ARG A 1 82 ? 0.090 -14.828 2.813 1.00 94.44 82 ARG A N 1
ATOM 582 C CA . ARG A 1 82 ? -0.756 -14.041 3.715 1.00 94.44 82 ARG A CA 1
ATOM 583 C C . ARG A 1 82 ? 0.114 -13.048 4.502 1.00 94.44 82 ARG A C 1
ATOM 585 O O . ARG A 1 82 ? 0.939 -13.494 5.296 1.00 94.44 82 ARG A O 1
ATOM 592 N N . PRO A 1 83 ? -0.059 -11.727 4.316 1.00 94.94 83 PRO A N 1
ATOM 593 C CA . PRO A 1 83 ? 0.802 -10.739 4.947 1.00 94.94 83 PRO A CA 1
ATOM 594 C C . PRO A 1 83 ? 0.496 -10.601 6.442 1.00 94.94 83 PRO A C 1
ATOM 596 O O . PRO A 1 83 ? -0.639 -10.797 6.901 1.00 94.94 83 PRO A O 1
ATOM 599 N N . SER A 1 84 ? 1.506 -10.184 7.210 1.00 94.94 84 SER A N 1
ATOM 600 C CA . SER A 1 84 ? 1.267 -9.655 8.553 1.00 94.94 84 SER A CA 1
ATOM 601 C C . SER A 1 84 ? 0.452 -8.361 8.473 1.00 94.94 84 SER A C 1
ATOM 603 O O . SER A 1 84 ? 0.412 -7.714 7.424 1.00 94.94 84 SER A O 1
ATOM 605 N N . LEU A 1 85 ? -0.167 -7.952 9.585 1.00 95.19 85 LEU A N 1
ATOM 606 C CA . LEU A 1 85 ? -0.896 -6.681 9.645 1.00 95.19 85 LEU A CA 1
ATOM 607 C C . LEU A 1 85 ? -0.024 -5.514 9.173 1.00 95.19 85 LEU A C 1
ATOM 609 O O . LEU A 1 85 ? -0.455 -4.751 8.323 1.00 95.19 85 LEU A O 1
ATOM 613 N N . HIS A 1 86 ? 1.209 -5.416 9.672 1.00 94.56 86 HIS A N 1
ATOM 614 C CA . HIS A 1 86 ? 2.139 -4.358 9.279 1.00 94.56 86 HIS A CA 1
ATOM 615 C C . HIS A 1 86 ? 2.364 -4.326 7.762 1.00 94.56 86 HIS A C 1
ATOM 617 O O . HIS A 1 86 ? 2.281 -3.270 7.150 1.00 94.56 86 HIS A O 1
ATOM 623 N N . THR A 1 87 ? 2.633 -5.474 7.130 1.00 93.56 87 THR A N 1
ATOM 624 C CA . THR A 1 87 ? 2.836 -5.528 5.673 1.00 93.56 87 THR A CA 1
ATOM 625 C C . THR A 1 87 ? 1.561 -5.157 4.919 1.00 93.56 87 THR A C 1
ATOM 627 O O . THR A 1 87 ? 1.616 -4.397 3.962 1.00 93.56 87 THR A O 1
ATOM 630 N N . ALA A 1 88 ? 0.402 -5.638 5.371 1.00 95.88 88 ALA A N 1
ATOM 631 C CA . ALA A 1 88 ? -0.877 -5.300 4.758 1.00 95.88 88 ALA A CA 1
ATOM 632 C C . ALA A 1 88 ? -1.199 -3.799 4.876 1.00 95.88 88 ALA A C 1
ATOM 634 O O . ALA A 1 88 ? -1.694 -3.203 3.924 1.00 95.88 88 ALA A O 1
ATOM 635 N N . VAL A 1 89 ? -0.902 -3.183 6.022 1.00 96.31 89 VAL A N 1
ATOM 636 C CA . VAL A 1 89 ? -1.087 -1.745 6.251 1.00 96.31 89 VAL A CA 1
ATOM 637 C C . VAL A 1 89 ? -0.120 -0.925 5.397 1.00 96.31 89 VAL A C 1
ATOM 639 O O . VAL A 1 89 ? -0.548 0.048 4.784 1.00 96.31 89 VAL A O 1
ATOM 642 N N . HIS A 1 90 ? 1.150 -1.329 5.324 1.00 94.06 90 HIS A N 1
ATOM 643 C CA . HIS A 1 90 ? 2.168 -0.663 4.512 1.00 94.06 90 HIS A CA 1
ATOM 644 C C . HIS A 1 90 ? 1.733 -0.594 3.036 1.00 94.06 90 HIS A C 1
ATOM 646 O O . HIS A 1 90 ? 1.660 0.492 2.466 1.00 94.06 90 HIS A O 1
ATOM 652 N N . GLU A 1 91 ? 1.327 -1.720 2.439 1.00 93.25 91 GLU A N 1
ATOM 653 C CA . GLU A 1 91 ? 0.830 -1.717 1.054 1.00 93.25 91 GLU A CA 1
ATOM 654 C C . GLU A 1 91 ? -0.476 -0.917 0.903 1.00 93.25 91 GLU A C 1
ATOM 656 O O . GLU A 1 91 ? -0.666 -0.203 -0.079 1.00 93.25 91 GLU A O 1
ATOM 661 N N . ALA A 1 92 ? -1.380 -0.957 1.887 1.00 95.00 92 ALA A N 1
ATOM 662 C CA . ALA A 1 92 ? -2.597 -0.148 1.830 1.00 95.00 92 ALA A CA 1
ATOM 663 C C . ALA A 1 92 ? -2.280 1.359 1.854 1.00 95.00 92 ALA A C 1
ATOM 665 O O . ALA A 1 92 ? -2.936 2.129 1.156 1.00 95.00 92 ALA A O 1
ATOM 666 N N . ALA A 1 93 ? -1.261 1.793 2.602 1.00 92.69 93 ALA A N 1
ATOM 667 C CA . ALA A 1 93 ? -0.813 3.185 2.609 1.00 92.69 93 ALA A CA 1
ATOM 668 C C . ALA A 1 93 ? -0.288 3.622 1.228 1.00 92.69 93 ALA A C 1
ATOM 670 O O . ALA A 1 93 ? -0.566 4.740 0.793 1.00 92.69 93 ALA A O 1
ATOM 671 N N . HIS A 1 94 ? 0.384 2.728 0.494 1.00 89.31 94 HIS A N 1
ATOM 672 C CA . HIS A 1 94 ? 0.779 2.980 -0.897 1.00 89.31 94 HIS A CA 1
ATOM 673 C C . HIS A 1 94 ? -0.423 3.154 -1.828 1.00 89.31 94 HIS A C 1
ATOM 675 O O . HIS A 1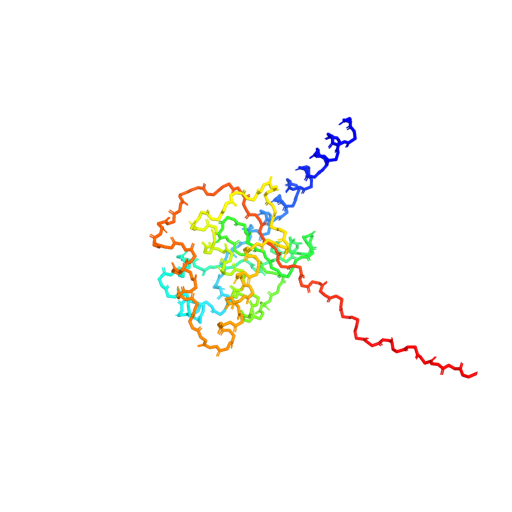 94 ? -0.386 4.014 -2.705 1.00 89.31 94 HIS A O 1
ATOM 681 N N . MET A 1 95 ? -1.527 2.429 -1.617 1.00 90.31 95 MET A N 1
ATOM 682 C CA . MET A 1 95 ? -2.767 2.680 -2.371 1.00 90.31 95 MET A CA 1
ATOM 683 C C . MET A 1 95 ? -3.325 4.083 -2.124 1.00 90.31 95 MET A C 1
ATOM 685 O O . MET A 1 95 ? -3.751 4.739 -3.073 1.00 90.31 95 MET A O 1
ATOM 689 N N . VAL A 1 96 ? -3.306 4.556 -0.871 1.00 89.56 96 VAL A N 1
ATOM 690 C CA . VAL A 1 96 ? -3.752 5.917 -0.528 1.00 89.56 96 VAL A CA 1
ATOM 691 C C . VAL A 1 96 ? -2.854 6.951 -1.206 1.00 89.56 96 VAL A C 1
ATOM 693 O O . VAL A 1 96 ? -3.358 7.870 -1.848 1.00 89.56 96 VAL A O 1
ATOM 696 N N . HIS A 1 97 ? -1.530 6.776 -1.157 1.00 82.94 97 HIS A N 1
ATOM 697 C CA . HIS A 1 97 ? -0.607 7.649 -1.887 1.00 82.94 97 HIS A CA 1
ATOM 698 C C . HIS A 1 97 ? -0.903 7.688 -3.390 1.00 82.94 97 HIS A C 1
ATOM 700 O O . HIS A 1 97 ? -0.931 8.773 -3.971 1.00 82.94 97 HIS A O 1
ATOM 706 N N . GLN A 1 98 ? -1.150 6.531 -4.016 1.00 81.19 98 GLN A N 1
ATOM 707 C CA . GLN A 1 98 ? -1.504 6.460 -5.438 1.00 81.19 98 GLN A CA 1
ATOM 708 C C . GLN A 1 98 ? -2.809 7.205 -5.727 1.00 81.19 98 GLN A C 1
ATOM 710 O O . GLN A 1 98 ? -2.877 7.944 -6.703 1.00 81.19 98 GLN A O 1
ATOM 715 N N . ALA A 1 99 ? -3.821 7.072 -4.869 1.00 82.25 99 ALA A N 1
ATOM 716 C CA . ALA A 1 99 ? -5.096 7.761 -5.040 1.00 82.25 99 ALA A CA 1
ATOM 717 C C . ALA A 1 99 ? -4.966 9.290 -4.910 1.00 82.25 99 ALA A C 1
ATOM 719 O O . ALA A 1 99 ? -5.566 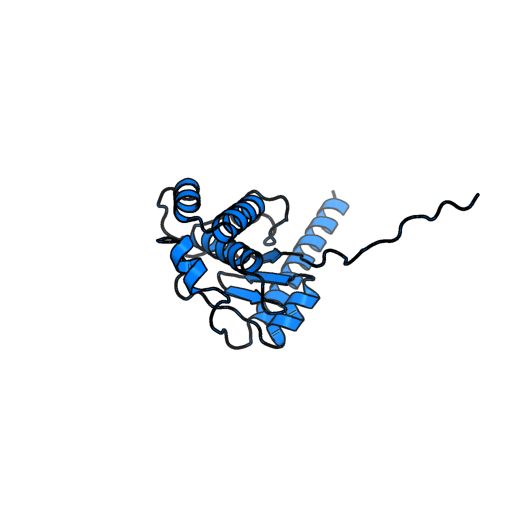10.021 -5.693 1.00 82.25 99 ALA A O 1
ATOM 720 N N . HIS A 1 100 ? -4.160 9.790 -3.971 1.00 77.44 100 HIS A N 1
ATOM 721 C CA . HIS A 1 100 ? -4.051 11.225 -3.666 1.00 77.44 100 HIS A CA 1
ATOM 722 C C . HIS A 1 100 ? -2.899 11.942 -4.388 1.00 77.44 100 HIS A C 1
ATOM 724 O O . HIS A 1 100 ? -2.459 13.007 -3.962 1.00 77.44 100 HIS A O 1
ATOM 730 N N . GLY A 1 101 ? -2.429 11.392 -5.512 1.00 62.09 101 GLY A N 1
ATOM 731 C CA . GLY A 1 101 ? -1.484 12.091 -6.382 1.00 62.09 101 GLY A CA 1
ATOM 732 C C . GLY A 1 101 ? -0.062 12.157 -5.828 1.00 62.09 101 GLY A C 1
ATOM 733 O O . GLY A 1 101 ? 0.639 13.139 -6.076 1.00 62.09 101 GLY A O 1
ATOM 734 N N . GLY A 1 102 ? 0.383 11.116 -5.109 1.00 55.03 102 GLY A N 1
ATOM 735 C CA . GLY A 1 102 ? 1.807 10.904 -4.848 1.00 55.03 102 GLY A CA 1
ATOM 736 C C . GLY A 1 102 ? 2.581 11.091 -6.153 1.00 55.03 102 GLY A C 1
ATOM 737 O O . GLY A 1 102 ? 2.236 10.471 -7.161 1.00 55.03 102 GLY A O 1
ATOM 738 N N . ALA A 1 103 ? 3.529 12.034 -6.153 1.00 47.41 103 ALA A N 1
ATOM 739 C CA . ALA A 1 103 ? 4.217 12.500 -7.350 1.00 47.41 103 ALA A CA 1
ATOM 740 C C . ALA A 1 103 ? 4.638 11.312 -8.218 1.00 47.41 103 ALA A C 1
ATOM 742 O O . ALA A 1 103 ? 5.188 10.343 -7.694 1.00 47.41 103 ALA A O 1
ATOM 743 N N . ALA A 1 104 ? 4.366 11.391 -9.526 1.00 45.22 104 ALA A N 1
ATOM 744 C CA . ALA A 1 104 ? 4.813 10.398 -10.491 1.00 45.22 104 ALA A CA 1
ATOM 745 C C . ALA A 1 104 ? 6.287 10.096 -10.215 1.00 45.22 104 ALA A C 1
ATOM 747 O O . ALA A 1 104 ? 7.150 10.948 -10.434 1.00 45.22 104 ALA A O 1
ATOM 748 N N . LEU A 1 105 ? 6.553 8.913 -9.656 1.00 49.88 105 LEU A N 1
ATOM 749 C CA . LEU A 1 105 ? 7.904 8.492 -9.325 1.00 49.88 105 LEU A CA 1
ATOM 750 C C . LEU A 1 105 ? 8.727 8.653 -10.594 1.00 49.88 105 LEU A C 1
ATOM 752 O O . LEU A 1 105 ? 8.342 8.128 -11.641 1.00 49.88 105 LEU A O 1
ATOM 756 N N . THR A 1 106 ? 9.848 9.366 -10.511 1.00 41.03 106 THR A N 1
ATOM 757 C CA . THR A 1 106 ? 10.656 9.779 -11.671 1.00 41.03 106 THR A CA 1
ATOM 758 C C . THR A 1 106 ? 11.104 8.591 -12.545 1.00 41.03 106 THR A C 1
ATOM 760 O O . THR A 1 106 ? 11.544 8.783 -13.675 1.00 41.03 106 THR A O 1
ATOM 763 N N . HIS A 1 107 ? 10.946 7.352 -12.054 1.00 46.75 107 HIS A N 1
ATOM 764 C CA . HIS A 1 107 ? 11.289 6.101 -12.733 1.00 46.75 107 HIS A CA 1
ATOM 765 C C . HIS A 1 107 ? 10.188 5.012 -12.707 1.00 46.75 107 HIS A C 1
ATOM 767 O O . HIS A 1 107 ? 10.441 3.891 -13.145 1.00 46.75 107 HIS A O 1
ATOM 773 N N . GLY A 1 108 ? 8.977 5.295 -12.203 1.00 50.75 108 GLY A N 1
ATOM 774 C CA . GLY A 1 108 ? 7.858 4.332 -12.156 1.00 50.75 108 GLY A CA 1
ATOM 775 C C . GLY A 1 108 ? 7.995 3.179 -11.143 1.00 50.75 108 GLY A C 1
ATOM 776 O O . GLY A 1 108 ? 7.099 2.338 -11.060 1.00 50.75 108 GLY A O 1
ATOM 777 N N . ILE A 1 109 ? 9.084 3.133 -10.370 1.00 53.69 109 ILE A N 1
ATOM 778 C CA . ILE A 1 109 ? 9.333 2.182 -9.275 1.00 53.69 109 ILE A CA 1
ATOM 779 C C . ILE A 1 109 ? 9.620 2.977 -7.999 1.00 53.69 109 ILE A C 1
ATOM 781 O O . ILE A 1 109 ? 10.428 3.905 -8.040 1.00 53.69 109 ILE A O 1
ATOM 785 N N . GLY A 1 110 ? 8.972 2.623 -6.884 1.00 51.91 110 GLY A N 1
ATOM 786 C CA . GLY A 1 110 ? 9.273 3.204 -5.570 1.00 51.91 110 GLY A CA 1
ATOM 787 C C . GLY A 1 110 ? 10.631 2.730 -5.070 1.00 51.91 110 GLY A C 1
ATOM 788 O O . GLY A 1 110 ? 10.883 1.526 -5.037 1.00 51.91 110 GLY A O 1
ATOM 789 N N . HIS A 1 111 ? 11.518 3.652 -4.693 1.00 51.59 111 HIS A N 1
ATOM 790 C CA . HIS A 1 111 ? 12.737 3.295 -3.975 1.00 51.59 111 HIS A CA 1
ATOM 791 C C . HIS A 1 111 ? 12.465 3.324 -2.466 1.00 51.59 111 HIS A C 1
ATOM 793 O O . HIS A 1 111 ? 11.857 4.263 -1.959 1.00 51.59 111 HIS A O 1
ATOM 799 N N . MET A 1 112 ? 12.996 2.336 -1.730 1.00 48.62 112 MET A N 1
ATOM 800 C CA . MET A 1 112 ? 12.895 2.210 -0.258 1.00 48.62 112 MET A CA 1
ATOM 801 C C . MET A 1 112 ? 13.351 3.466 0.522 1.00 48.62 112 MET A C 1
ATOM 803 O O . MET A 1 112 ? 13.097 3.595 1.716 1.00 48.62 112 MET A O 1
ATOM 807 N N . SER A 1 113 ? 14.046 4.395 -0.140 1.00 49.41 113 SER A N 1
ATOM 808 C CA . SER A 1 113 ? 14.549 5.662 0.400 1.00 49.41 113 SER A CA 1
ATOM 809 C C . SER A 1 113 ? 13.581 6.847 0.279 1.00 49.41 113 SER A C 1
ATOM 811 O O . SER A 1 113 ? 13.860 7.921 0.825 1.00 49.41 113 SER A O 1
ATOM 813 N N . ASP A 1 114 ? 12.452 6.689 -0.407 1.00 65.88 114 ASP A N 1
ATOM 814 C CA . ASP A 1 114 ? 11.564 7.807 -0.719 1.00 65.88 114 ASP A CA 1
ATOM 815 C C . ASP A 1 114 ? 10.640 8.139 0.462 1.00 65.88 114 ASP A C 1
ATOM 817 O O . ASP A 1 114 ? 10.342 7.310 1.325 1.00 65.88 114 ASP A O 1
ATOM 821 N N . ALA A 1 115 ? 10.194 9.397 0.545 1.00 70.19 115 ALA A N 1
ATOM 822 C CA . ALA A 1 115 ? 9.346 9.874 1.643 1.00 70.19 115 ALA A CA 1
ATOM 823 C C . ALA A 1 115 ? 8.062 9.037 1.826 1.00 70.19 115 ALA A C 1
ATOM 825 O O . ALA A 1 115 ? 7.568 8.914 2.949 1.00 70.19 115 ALA A O 1
ATOM 826 N N . HIS A 1 116 ? 7.581 8.425 0.740 1.00 72.94 116 HIS A N 1
ATOM 827 C CA . HIS A 1 116 ? 6.409 7.554 0.710 1.00 72.94 116 HIS A CA 1
ATOM 828 C C . HIS A 1 116 ? 6.596 6.260 1.512 1.00 72.94 116 HIS A C 1
ATOM 830 O O . HIS A 1 116 ? 5.698 5.884 2.257 1.00 72.94 116 HIS A O 1
ATOM 836 N N . GLU A 1 117 ? 7.765 5.623 1.441 1.00 81.38 117 GLU A N 1
ATOM 837 C CA . GLU A 1 117 ? 8.065 4.373 2.159 1.00 81.38 117 GLU A CA 1
ATOM 838 C C . GLU A 1 117 ? 8.166 4.615 3.668 1.00 81.38 117 GLU A C 1
ATOM 840 O O . GLU A 1 117 ? 7.552 3.909 4.465 1.00 81.38 117 GLU A O 1
ATOM 845 N N . ARG A 1 118 ? 8.822 5.714 4.076 1.00 85.06 118 ARG A N 1
ATOM 846 C CA . ARG A 1 118 ? 8.858 6.125 5.492 1.00 85.06 118 ARG A CA 1
ATOM 847 C C . ARG A 1 118 ? 7.471 6.437 6.039 1.00 85.06 118 ARG A C 1
ATOM 849 O O . ARG A 1 118 ? 7.214 6.223 7.220 1.00 85.06 118 ARG A O 1
ATOM 856 N N . MET A 1 119 ? 6.597 7.015 5.218 1.00 87.06 119 MET A N 1
ATOM 857 C CA . MET A 1 119 ? 5.221 7.260 5.627 1.00 87.06 119 MET A CA 1
ATOM 858 C C . MET A 1 119 ? 4.434 5.950 5.733 1.00 87.06 119 MET A C 1
ATOM 860 O O . MET A 1 119 ? 3.743 5.773 6.733 1.00 87.06 119 MET A O 1
ATOM 864 N N . ALA A 1 120 ? 4.581 5.031 4.775 1.00 90.19 120 ALA A N 1
ATOM 865 C CA . ALA A 1 120 ? 3.950 3.713 4.818 1.00 90.19 120 ALA A CA 1
ATOM 866 C C . ALA A 1 120 ? 4.374 2.905 6.058 1.00 90.19 120 ALA A C 1
ATOM 868 O O . ALA A 1 120 ? 3.514 2.329 6.723 1.00 90.19 120 ALA A O 1
ATOM 869 N N . ASP A 1 121 ? 5.656 2.943 6.435 1.00 90.44 121 ASP A N 1
ATOM 870 C CA . ASP A 1 121 ? 6.154 2.314 7.666 1.00 90.44 121 ASP A CA 1
ATOM 871 C C . ASP A 1 121 ? 5.591 2.969 8.929 1.00 90.44 121 ASP A C 1
ATOM 873 O O . ASP A 1 121 ? 5.050 2.272 9.783 1.00 90.44 121 ASP A O 1
ATOM 877 N N . ARG A 1 122 ? 5.608 4.308 9.036 1.00 93.44 122 ARG A N 1
ATOM 878 C CA . ARG A 1 122 ? 5.010 4.982 10.204 1.00 93.44 122 ARG A CA 1
ATOM 879 C C . ARG A 1 122 ? 3.522 4.664 10.348 1.00 93.44 122 ARG A C 1
ATOM 881 O O . ARG A 1 122 ? 3.053 4.447 11.460 1.00 93.44 122 ARG A O 1
ATOM 888 N N . VAL A 1 123 ? 2.784 4.630 9.237 1.00 95.19 123 VAL A N 1
ATOM 889 C CA . VAL A 1 123 ? 1.369 4.238 9.231 1.00 95.19 123 VAL A CA 1
ATOM 890 C C . VAL A 1 123 ? 1.224 2.790 9.707 1.00 95.19 123 VAL A C 1
ATOM 892 O O . VAL A 1 123 ? 0.389 2.509 10.567 1.00 95.19 123 VAL A O 1
ATOM 895 N N . ALA A 1 124 ? 2.057 1.875 9.209 1.00 95.25 124 ALA A N 1
ATOM 896 C CA . ALA A 1 124 ? 2.053 0.480 9.633 1.00 95.25 124 ALA A CA 1
ATOM 897 C C . ALA A 1 124 ? 2.342 0.307 11.129 1.00 95.25 124 ALA A C 1
ATOM 899 O O . ALA A 1 124 ? 1.618 -0.441 11.791 1.00 95.25 124 ALA A O 1
ATOM 900 N N . ASP A 1 125 ? 3.314 1.037 11.673 1.00 95.69 125 ASP A N 1
ATOM 901 C CA . ASP A 1 125 ? 3.643 1.039 13.099 1.00 95.69 125 ASP A CA 1
ATOM 902 C C . ASP A 1 125 ? 2.490 1.583 13.952 1.00 95.69 125 ASP A C 1
ATOM 904 O O . ASP A 1 125 ? 2.082 0.947 14.928 1.00 95.69 125 ASP A O 1
ATOM 908 N N . THR A 1 126 ? 1.900 2.720 13.563 1.00 96.94 126 THR A N 1
ATOM 909 C CA . THR A 1 126 ? 0.754 3.310 14.271 1.00 96.94 126 THR A CA 1
ATOM 910 C C . THR A 1 126 ? -0.433 2.348 14.319 1.00 96.94 126 THR A C 1
ATOM 912 O O . THR A 1 126 ? -0.994 2.116 15.391 1.00 96.94 126 THR A O 1
ATOM 915 N N . VAL A 1 127 ? -0.793 1.724 13.193 1.00 97.12 127 VAL A N 1
ATOM 916 C CA . VAL A 1 127 ? -1.924 0.781 13.149 1.00 97.12 127 VAL A CA 1
ATOM 917 C C . VAL A 1 127 ? -1.605 -0.523 13.881 1.00 97.12 127 VAL A C 1
ATOM 919 O O . VAL A 1 127 ? -2.489 -1.102 14.525 1.00 97.12 127 VAL A O 1
ATOM 922 N N . ALA A 1 128 ? -0.356 -0.996 13.831 1.00 94.44 128 ALA A N 1
ATOM 923 C CA . ALA A 1 128 ? 0.083 -2.159 14.599 1.00 94.44 128 ALA A CA 1
ATOM 924 C C . ALA A 1 128 ? -0.058 -1.917 16.111 1.00 94.44 128 ALA A C 1
ATOM 926 O O . ALA A 1 128 ? -0.559 -2.800 16.811 1.00 94.44 128 ALA A O 1
ATOM 927 N N . ALA A 1 129 ? 0.260 -0.705 16.577 1.00 95.44 129 ALA A N 1
ATOM 928 C CA . ALA A 1 129 ? 0.046 -0.251 17.952 1.00 95.44 129 ALA A CA 1
ATOM 929 C C . ALA A 1 129 ? -1.433 0.028 18.306 1.00 95.44 129 ALA A C 1
ATOM 931 O O . ALA A 1 129 ? -1.744 0.300 19.462 1.00 95.44 129 ALA A O 1
ATOM 932 N N . GLY A 1 130 ? -2.353 -0.061 17.338 1.00 96.06 130 GLY A N 1
ATOM 933 C CA . GLY A 1 130 ? -3.792 0.147 17.540 1.00 96.06 130 GLY A CA 1
ATOM 934 C C . GLY A 1 130 ? -4.263 1.595 17.376 1.00 96.06 130 GLY A C 1
ATOM 935 O O . GLY A 1 130 ? -5.415 1.889 17.683 1.00 96.06 130 GLY A O 1
ATOM 936 N N . GLY A 1 131 ? -3.401 2.492 16.894 1.00 97.00 131 GLY A N 1
ATOM 937 C CA . GLY A 1 131 ? -3.739 3.885 16.611 1.00 97.00 131 GLY A CA 1
ATOM 938 C C . GLY A 1 131 ? -4.416 4.096 15.252 1.00 97.00 131 GLY A C 1
ATOM 939 O O . GLY A 1 131 ? -4.394 3.229 14.375 1.00 97.00 131 GLY A O 1
ATOM 940 N N . SER A 1 132 ? -4.989 5.289 15.076 1.00 97.56 132 SER A N 1
ATOM 941 C CA . SER A 1 132 ? -5.522 5.770 13.796 1.00 97.56 132 SER A CA 1
ATOM 942 C C . SER A 1 132 ? -4.425 6.427 12.953 1.00 97.56 132 SER A C 1
ATOM 944 O O . SER A 1 132 ? -3.616 7.199 13.468 1.00 97.56 132 SER A O 1
ATOM 946 N N . ALA A 1 133 ? -4.424 6.139 11.652 1.00 96.50 133 ALA A N 1
ATOM 947 C CA . ALA A 1 133 ? -3.559 6.755 10.649 1.00 96.50 133 ALA A CA 1
ATOM 948 C C . ALA A 1 133 ? -4.243 7.913 9.896 1.00 96.50 133 ALA A C 1
ATOM 950 O O . ALA A 1 133 ? -3.580 8.644 9.161 1.00 96.50 133 ALA A O 1
ATOM 951 N N . GLU A 1 134 ? -5.550 8.119 10.089 1.00 94.44 134 GLU A N 1
ATOM 952 C CA . GLU A 1 134 ? -6.321 9.183 9.431 1.00 94.44 134 GLU A CA 1
ATOM 953 C C . GLU A 1 134 ? -5.705 10.589 9.601 1.00 94.44 134 GLU A C 1
ATOM 955 O O . GLU A 1 134 ? -5.566 11.287 8.592 1.00 94.44 134 GLU A O 1
ATOM 960 N N . PRO A 1 135 ? -5.220 11.012 10.792 1.00 93.94 135 PRO A N 1
ATOM 961 C CA . PRO A 1 135 ? -4.573 12.319 10.942 1.00 93.94 135 PRO A CA 1
ATOM 962 C C . PRO A 1 135 ? -3.276 12.455 10.135 1.00 93.94 135 PRO A C 1
ATOM 964 O O . PRO A 1 135 ? -2.935 13.547 9.679 1.00 93.94 135 PRO A O 1
ATOM 967 N N . MET A 1 136 ? -2.550 11.350 9.934 1.00 93.12 136 MET A N 1
ATOM 968 C CA . MET A 1 136 ? -1.306 11.345 9.161 1.00 93.12 136 MET A CA 1
ATOM 969 C C . MET A 1 136 ? -1.592 11.584 7.679 1.00 93.12 136 MET A C 1
ATOM 971 O O . MET A 1 136 ? -0.899 12.372 7.039 1.00 93.12 136 MET A O 1
ATOM 975 N N . PHE A 1 137 ? -2.637 10.945 7.146 1.00 90.62 137 PHE A N 1
ATOM 976 C CA . PHE A 1 137 ? -3.093 11.181 5.778 1.00 90.62 137 PHE A CA 1
ATOM 977 C C . PHE A 1 137 ? -3.690 12.582 5.610 1.00 90.62 137 PHE A C 1
ATOM 979 O O . PHE A 1 137 ? -3.370 13.265 4.638 1.00 90.62 137 PHE A O 1
ATOM 986 N N . ALA A 1 138 ? -4.464 13.062 6.587 1.00 89.81 138 ALA A N 1
ATOM 987 C CA . ALA A 1 138 ? -5.001 14.421 6.576 1.00 89.81 138 ALA A CA 1
ATOM 988 C C . ALA A 1 138 ? -3.899 15.483 6.527 1.00 89.81 138 ALA A C 1
ATOM 990 O O . ALA A 1 138 ? -3.972 16.410 5.722 1.00 89.81 138 ALA A O 1
ATOM 991 N N . SER A 1 139 ? -2.843 15.311 7.325 1.00 88.69 139 SER A N 1
ATOM 992 C CA . SER A 1 139 ? -1.678 16.195 7.290 1.00 88.69 139 SER A CA 1
ATOM 993 C C . SER A 1 139 ? -0.903 16.116 5.972 1.00 88.69 139 SER A C 1
ATOM 995 O O . SER A 1 139 ? -0.300 17.111 5.581 1.00 88.69 139 SER A O 1
ATOM 997 N N . ALA A 1 140 ? -0.866 14.951 5.318 1.00 83.50 140 ALA A N 1
ATOM 998 C CA . ALA A 1 140 ? -0.094 14.744 4.095 1.00 83.50 140 ALA A CA 1
ATOM 999 C C . ALA A 1 140 ? -0.798 15.278 2.839 1.00 83.50 140 ALA A C 1
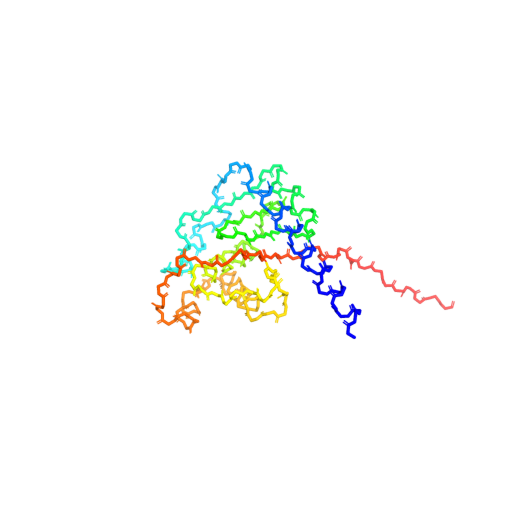ATOM 1001 O O . ALA A 1 140 ? -0.130 15.778 1.938 1.00 83.50 140 ALA A O 1
ATOM 1002 N N . PHE A 1 141 ? -2.128 15.176 2.776 1.00 82.00 141 PHE A N 1
ATOM 1003 C CA . PHE A 1 141 ? -2.897 15.514 1.573 1.00 82.00 141 PHE A CA 1
ATOM 1004 C C . PHE A 1 141 ? -3.787 16.747 1.730 1.00 82.00 141 PHE A C 1
ATOM 1006 O O . PHE A 1 141 ? -4.327 17.223 0.737 1.00 82.00 141 PHE A O 1
ATOM 1013 N N . GLY A 1 142 ? -3.966 17.280 2.944 1.00 63.25 142 GLY A N 1
ATOM 1014 C CA . GLY A 1 142 ? -4.671 18.547 3.176 1.00 63.25 142 GLY A CA 1
ATOM 1015 C C . GLY A 1 142 ? -6.112 18.596 2.648 1.00 63.25 142 GLY A C 1
ATOM 1016 O O . GLY A 1 142 ? -6.596 19.675 2.323 1.00 63.25 142 GLY A O 1
ATOM 1017 N N . GLY A 1 143 ? -6.788 17.447 2.515 1.00 58.31 143 GLY A N 1
ATOM 1018 C CA . GLY A 1 143 ? -8.127 17.349 1.918 1.00 58.31 143 GLY A CA 1
ATOM 1019 C C . GLY A 1 143 ? -8.160 17.343 0.382 1.00 58.31 143 GLY A C 1
ATOM 1020 O O . GLY A 1 143 ? -9.239 17.447 -0.198 1.00 58.31 143 GLY A O 1
ATOM 1021 N N . ALA A 1 144 ? -7.012 17.212 -0.293 1.00 56.28 144 ALA A N 1
ATOM 1022 C CA . ALA A 1 144 ? -6.955 17.064 -1.743 1.00 56.28 144 ALA A CA 1
ATOM 1023 C C . ALA A 1 144 ? -7.721 15.810 -2.196 1.00 56.28 144 ALA A C 1
ATOM 1025 O O . ALA A 1 144 ? -7.450 14.692 -1.743 1.00 56.28 144 ALA A O 1
ATOM 1026 N N . ALA A 1 145 ? -8.680 16.008 -3.103 1.00 57.06 145 ALA A N 1
ATOM 1027 C CA . ALA A 1 145 ? -9.446 14.928 -3.707 1.00 57.06 145 ALA A CA 1
ATOM 1028 C C . ALA A 1 145 ? -8.519 13.954 -4.463 1.00 57.06 145 ALA A C 1
ATOM 1030 O O . ALA A 1 145 ? -7.491 14.379 -5.003 1.00 57.06 145 ALA A O 1
ATOM 1031 N N . PRO A 1 146 ? -8.868 12.656 -4.524 1.00 56.78 146 PRO A N 1
ATOM 1032 C CA . PRO A 1 146 ? -8.086 11.688 -5.274 1.00 56.78 146 PRO A CA 1
ATOM 1033 C C . PRO A 1 146 ? -7.955 12.119 -6.743 1.00 56.78 146 PRO A C 1
ATOM 1035 O O . PRO A 1 146 ? -8.935 12.492 -7.389 1.00 56.78 146 PRO A O 1
ATOM 1038 N N . SER A 1 147 ? -6.730 12.105 -7.267 1.00 53.25 147 SER A N 1
ATOM 1039 C CA . SER A 1 147 ? -6.439 12.496 -8.649 1.00 53.25 147 SER A CA 1
ATOM 1040 C C . SER A 1 147 ? -6.759 11.347 -9.605 1.00 53.25 147 SER A C 1
ATOM 1042 O O . SER A 1 147 ? -6.359 10.209 -9.379 1.00 53.25 147 SER A O 1
ATOM 1044 N N . ALA A 1 148 ? -7.466 11.649 -10.698 1.00 45.81 148 ALA A N 1
ATOM 1045 C CA . ALA A 1 148 ? -8.078 10.635 -11.560 1.00 45.81 148 ALA A CA 1
ATOM 1046 C C . ALA A 1 148 ? -7.094 9.783 -12.388 1.00 45.81 148 ALA A C 1
ATOM 1048 O O . ALA A 1 148 ? -7.496 8.725 -12.865 1.00 45.81 148 ALA A O 1
ATOM 1049 N N . THR A 1 149 ? -5.823 10.179 -12.540 1.00 45.97 149 THR A N 1
ATOM 1050 C CA . THR A 1 149 ? -4.855 9.359 -13.288 1.00 45.97 149 THR A CA 1
ATOM 1051 C C . THR A 1 149 ? -3.418 9.552 -12.800 1.00 45.97 149 THR A C 1
ATOM 1053 O O . THR A 1 149 ? -2.699 10.413 -13.311 1.00 45.97 149 THR A O 1
ATOM 1056 N N . PRO A 1 150 ? -2.943 8.730 -11.854 1.00 47.88 150 PRO A N 1
ATOM 1057 C CA . PRO A 1 150 ? -1.514 8.549 -11.646 1.00 47.88 150 PRO A CA 1
ATOM 1058 C C . PRO A 1 150 ? -0.925 7.811 -12.858 1.00 47.88 150 PRO A C 1
ATOM 1060 O O . PRO A 1 150 ? -1.532 6.874 -13.383 1.00 47.88 150 PRO A O 1
ATOM 1063 N N . GLY A 1 151 ? 0.271 8.204 -13.308 1.00 48.00 151 GLY A N 1
ATOM 1064 C CA . GLY A 1 151 ? 1.079 7.344 -14.181 1.00 48.00 151 GLY A CA 1
ATOM 1065 C C . GLY A 1 151 ? 1.323 5.979 -13.516 1.00 48.00 151 GLY A C 1
ATOM 1066 O O . GLY A 1 151 ? 1.138 5.856 -12.304 1.00 48.00 151 GLY A O 1
ATOM 1067 N N . PRO A 1 152 ? 1.723 4.935 -14.265 1.00 54.66 152 PRO A N 1
ATOM 1068 C CA . PRO A 1 152 ? 1.848 3.602 -13.692 1.00 54.66 152 PRO A CA 1
ATOM 1069 C C . PRO A 1 152 ? 2.864 3.624 -12.542 1.00 54.66 152 PRO A C 1
ATOM 1071 O O . PRO A 1 152 ? 4.034 3.960 -12.734 1.00 54.66 152 PRO A O 1
ATOM 1074 N N . MET A 1 153 ? 2.390 3.299 -11.342 1.00 70.94 153 MET A N 1
ATOM 1075 C CA . MET A 1 153 ? 3.152 3.405 -10.101 1.00 70.94 153 MET A CA 1
ATOM 1076 C C . MET A 1 153 ? 3.219 2.027 -9.455 1.00 70.94 153 MET A C 1
ATOM 1078 O O . MET A 1 153 ? 2.208 1.497 -8.993 1.00 70.94 153 MET A O 1
ATOM 1082 N N . LEU A 1 154 ? 4.416 1.438 -9.475 1.00 73.75 154 LEU A N 1
ATOM 1083 C CA . LEU A 1 154 ? 4.712 0.164 -8.832 1.00 73.75 154 LEU A CA 1
ATOM 1084 C C . LEU A 1 154 ? 5.506 0.422 -7.547 1.00 73.75 154 LEU A C 1
ATOM 1086 O O . LEU A 1 154 ? 6.650 0.874 -7.608 1.00 73.75 154 LEU A O 1
ATOM 1090 N N . GLN A 1 155 ? 4.912 0.111 -6.398 1.00 78.69 155 GLN A N 1
ATOM 1091 C CA . GLN A 1 155 ? 5.606 0.082 -5.107 1.00 78.69 155 GLN A CA 1
ATOM 1092 C C . GLN A 1 155 ? 5.664 -1.343 -4.586 1.00 78.69 155 GLN A C 1
ATOM 1094 O O . GLN A 1 155 ? 4.748 -2.122 -4.829 1.00 78.69 155 GLN A O 1
ATOM 1099 N N . MET A 1 156 ? 6.779 -1.706 -3.963 1.00 78.75 156 MET A N 1
ATOM 1100 C CA . MET A 1 156 ? 7.112 -3.086 -3.624 1.00 78.75 156 MET A CA 1
ATOM 1101 C C . MET A 1 156 ? 7.837 -3.111 -2.283 1.00 78.75 156 MET A C 1
ATOM 1103 O O . MET A 1 156 ? 8.864 -2.448 -2.136 1.00 78.75 156 MET A O 1
ATOM 1107 N N . ILE A 1 157 ? 7.375 -3.940 -1.347 1.00 76.56 157 ILE A N 1
ATOM 1108 C CA . ILE A 1 157 ? 8.131 -4.231 -0.129 1.00 76.56 157 ILE A CA 1
ATOM 1109 C C . ILE A 1 157 ? 9.034 -5.452 -0.344 1.00 76.56 157 ILE A C 1
ATOM 1111 O O . ILE A 1 157 ? 8.589 -6.606 -0.398 1.00 76.56 157 ILE A O 1
ATOM 1115 N N . ASN A 1 158 ? 10.347 -5.225 -0.417 1.00 60.12 158 ASN A N 1
ATOM 1116 C CA . ASN A 1 158 ? 11.327 -6.311 -0.413 1.00 60.12 158 ASN A CA 1
ATOM 1117 C C . ASN A 1 158 ? 11.508 -6.831 1.013 1.00 60.12 158 ASN A C 1
ATOM 1119 O O . ASN A 1 158 ? 12.391 -6.404 1.754 1.00 60.12 158 ASN A O 1
ATOM 1123 N N . ARG A 1 159 ? 10.666 -7.790 1.410 1.00 55.34 159 ARG A N 1
ATOM 1124 C CA . ARG A 1 159 ? 10.843 -8.537 2.663 1.00 55.34 159 ARG A CA 1
ATOM 1125 C C . ARG A 1 159 ? 11.566 -9.871 2.485 1.00 55.34 159 ARG A C 1
ATOM 1127 O O . ARG A 1 159 ? 11.464 -10.722 3.360 1.00 55.34 159 ARG A O 1
ATOM 1134 N N . ILE A 1 160 ? 12.386 -10.023 1.441 1.00 42.31 160 ILE A N 1
ATOM 1135 C CA . ILE A 1 160 ? 13.512 -10.966 1.504 1.00 42.31 160 ILE A CA 1
ATOM 1136 C C . ILE A 1 160 ? 14.614 -10.299 2.339 1.00 42.31 160 ILE A C 1
ATOM 1138 O O . ILE A 1 160 ? 15.679 -9.942 1.847 1.00 42.31 160 ILE A O 1
ATOM 1142 N N . ARG A 1 161 ? 14.349 -10.089 3.635 1.00 35.81 161 ARG A N 1
ATOM 1143 C CA . ARG A 1 161 ? 15.458 -10.073 4.585 1.00 35.81 161 ARG A CA 1
ATOM 1144 C C . ARG A 1 161 ? 15.873 -11.524 4.717 1.00 35.81 161 ARG A C 1
ATOM 1146 O O . ARG A 1 161 ? 15.074 -12.347 5.156 1.00 35.81 161 ARG A O 1
ATOM 1153 N N . SER A 1 162 ? 17.094 -11.815 4.286 1.00 31.81 162 SER A N 1
ATOM 1154 C CA . SER A 1 162 ? 17.815 -13.036 4.605 1.00 31.81 162 SER A CA 1
ATOM 1155 C C . SER A 1 162 ? 17.465 -13.481 6.018 1.00 31.81 162 SER A C 1
ATOM 1157 O O . SER A 1 162 ? 17.653 -12.730 6.977 1.00 31.81 162 SER A O 1
ATOM 1159 N N . ASN A 1 163 ? 16.973 -14.706 6.160 1.00 29.34 163 ASN A N 1
ATOM 1160 C CA . ASN A 1 163 ? 17.073 -15.396 7.430 1.00 29.34 163 ASN A CA 1
ATOM 1161 C C . ASN A 1 163 ? 18.555 -15.758 7.634 1.00 29.34 163 ASN A C 1
ATOM 1163 O O . ASN A 1 163 ? 18.944 -16.906 7.467 1.00 29.34 163 ASN A O 1
ATOM 1167 N N . THR A 1 164 ? 19.410 -14.775 7.921 1.00 35.75 164 THR A N 1
ATOM 1168 C CA . THR A 1 164 ? 20.730 -15.007 8.517 1.00 35.75 164 THR A CA 1
ATOM 1169 C C . THR A 1 164 ? 20.582 -14.883 10.024 1.00 35.75 164 THR A C 1
ATOM 1171 O O . THR A 1 164 ? 21.079 -13.964 10.669 1.00 35.75 164 THR A O 1
ATOM 1174 N N . ALA A 1 165 ? 19.854 -15.845 10.587 1.00 32.75 165 ALA A N 1
ATOM 1175 C CA . ALA A 1 165 ? 20.060 -16.235 11.963 1.00 32.75 165 ALA A CA 1
ATOM 1176 C C . ALA A 1 165 ? 21.452 -16.887 12.066 1.00 32.75 165 ALA A C 1
ATOM 1178 O O . ALA A 1 165 ? 21.697 -17.950 11.508 1.00 32.75 165 ALA A O 1
ATOM 1179 N N . THR A 1 166 ? 22.344 -16.208 12.783 1.00 39.22 166 THR A N 1
ATOM 1180 C CA . THR A 1 166 ? 23.428 -16.787 13.590 1.00 39.22 166 THR A CA 1
ATOM 1181 C C . THR A 1 166 ? 24.484 -17.646 12.875 1.00 39.22 166 THR A C 1
ATOM 1183 O O . THR A 1 166 ? 24.431 -18.870 12.885 1.00 39.22 166 THR A O 1
ATOM 1186 N N . MET A 1 167 ? 25.570 -17.009 12.439 1.00 28.25 167 MET A N 1
ATOM 1187 C CA . MET A 1 167 ? 26.901 -17.617 12.525 1.00 28.25 167 MET A CA 1
ATOM 1188 C C . MET A 1 167 ? 27.781 -16.652 13.318 1.00 28.25 167 MET A C 1
ATOM 1190 O O . MET A 1 167 ? 28.228 -15.629 12.804 1.00 28.25 167 MET A O 1
ATOM 1194 N N . ARG A 1 168 ? 27.959 -16.940 14.614 1.00 34.41 168 ARG A N 1
ATOM 1195 C CA . ARG A 1 168 ? 29.069 -16.356 15.371 1.00 34.41 168 ARG A CA 1
ATOM 1196 C C . ARG A 1 168 ? 30.361 -16.961 14.811 1.00 34.41 168 ARG A C 1
ATOM 1198 O O . ARG A 1 168 ? 30.377 -18.178 14.618 1.00 34.41 168 ARG A O 1
ATOM 1205 N N . PRO A 1 169 ? 31.438 -16.191 14.610 1.00 35.97 169 PRO A N 1
ATOM 1206 C CA . PRO A 1 169 ? 32.753 -16.795 14.523 1.00 35.97 169 PRO A CA 1
ATOM 1207 C C . PRO A 1 169 ? 33.071 -17.362 15.910 1.00 35.97 169 PRO A C 1
ATOM 1209 O O . PRO A 1 169 ? 33.159 -16.628 16.892 1.00 35.97 169 PRO A O 1
ATOM 1212 N N . THR A 1 170 ? 33.161 -18.683 16.016 1.00 44.09 170 THR A N 1
ATOM 1213 C CA . THR A 1 170 ? 33.906 -19.299 17.110 1.00 44.09 170 THR A CA 1
ATOM 1214 C C . THR A 1 170 ? 35.363 -18.923 16.905 1.00 44.09 170 THR A C 1
ATOM 1216 O O . THR A 1 170 ? 36.000 -19.409 15.971 1.00 44.09 170 THR A O 1
ATOM 1219 N N . GLU A 1 171 ? 35.861 -18.025 17.749 1.00 41.06 171 GLU A N 1
ATOM 1220 C CA . GLU A 1 171 ? 37.288 -17.901 18.013 1.00 41.06 171 GLU A CA 1
ATOM 1221 C C . GLU A 1 171 ? 37.793 -19.280 18.454 1.00 41.06 171 GLU A C 1
ATOM 1223 O O . GLU A 1 171 ? 37.317 -19.843 19.442 1.00 41.06 171 GLU A O 1
ATOM 1228 N N . ALA A 1 172 ? 38.703 -19.848 17.672 1.00 41.34 172 ALA A N 1
ATOM 1229 C CA . ALA A 1 172 ? 39.537 -20.955 18.098 1.00 41.34 172 ALA A CA 1
ATOM 1230 C C . ALA A 1 172 ? 40.930 -20.382 18.362 1.00 41.34 172 ALA A C 1
ATOM 1232 O O . ALA A 1 172 ? 41.492 -19.691 17.508 1.00 41.34 172 ALA A O 1
ATOM 1233 N N . ALA A 1 173 ? 41.378 -20.631 19.590 1.00 40.81 173 ALA A N 1
ATOM 1234 C CA . ALA A 1 173 ? 42.710 -20.388 20.120 1.00 40.81 173 ALA A CA 1
ATOM 1235 C C . ALA A 1 173 ? 43.809 -21.130 19.345 1.00 40.81 173 ALA A C 1
ATOM 1237 O O . ALA A 1 173 ? 43.493 -22.171 18.719 1.00 40.81 173 ALA A O 1
#

Foldseek 3Di:
DVVVVVVVVVLLVVLVVLLVLQVQQPPDDWDQQQCLVLLCVQQPPLQDDPDTEREDPSLLRSCVVVLFQKKDKQLYIGGNHRDDQLVSQLRRLVSSCQQLCVDQDPRQEDDCPDPSNVLSNVRSVQSVVVHHCNVVSCVVRVPRGGDPDHDTHMYGHNPPPDPPDDDDPDDDD

Radius of gyration: 17.71 Å; chains: 1; bounding box: 56×40×44 Å